Protein AF-A0A9N9KIG9-F1 (afdb_monomer_lite)

pLDDT: mean 90.14, std 8.78, range [49.25, 97.06]

Secondary structure (DSSP, 8-state):
----SHHHHHHHHHHHHTSHHHHHHHTTS-EEEEE-HHHHHHHHHHHHHHHHHGGGG-S-GGGGGEEEEE--

Structure (mmCIF, N/CA/C/O backbone):
data_AF-A0A9N9KIG9-F1
#
_entry.id   AF-A0A9N9KIG9-F1
#
loop_
_atom_site.group_PDB
_atom_site.id
_atom_site.type_symbol
_atom_site.label_atom_id
_atom_site.label_alt_id
_atom_site.label_comp_id
_atom_site.label_asym_id
_atom_site.label_entity_id
_atom_site.label_seq_id
_atom_site.pdbx_PDB_ins_code
_atom_site.Cartn_x
_atom_site.Cartn_y
_atom_site.Cartn_z
_atom_site.occupancy
_atom_site.B_iso_or_equiv
_atom_site.auth_seq_id
_atom_site.auth_comp_id
_atom_site.auth_asym_id
_atom_site.auth_atom_id
_atom_site.pdbx_PDB_model_num
ATOM 1 N N . GLU A 1 1 ? 12.834 4.588 -14.954 1.00 49.25 1 GLU A N 1
ATOM 2 C CA . GLU A 1 1 ? 13.692 4.609 -13.752 1.00 49.25 1 GLU A CA 1
ATOM 3 C C . GLU A 1 1 ? 13.357 3.401 -12.900 1.00 49.25 1 GLU A C 1
ATOM 5 O O . GLU A 1 1 ? 12.201 2.991 -12.892 1.00 49.25 1 GLU A O 1
ATOM 10 N N . PHE A 1 2 ? 14.354 2.782 -12.273 1.00 60.94 2 PHE A N 1
ATOM 11 C CA . PHE A 1 2 ? 14.108 1.707 -11.317 1.00 60.94 2 PHE A CA 1
ATOM 12 C C . PHE A 1 2 ? 13.622 2.343 -10.012 1.00 60.94 2 PHE A C 1
ATOM 14 O O . PHE A 1 2 ? 14.241 3.278 -9.518 1.00 60.94 2 PHE A O 1
ATOM 21 N N . LEU A 1 3 ? 12.495 1.871 -9.484 1.00 68.56 3 LEU A N 1
ATOM 22 C CA . LEU A 1 3 ? 11.966 2.330 -8.203 1.00 68.56 3 LEU A CA 1
ATOM 23 C C . LEU A 1 3 ? 12.797 1.670 -7.087 1.00 68.56 3 LEU A C 1
ATOM 25 O O . LEU A 1 3 ? 12.897 0.440 -7.016 1.00 68.56 3 LEU A O 1
ATOM 29 N N . HIS A 1 4 ? 13.419 2.473 -6.230 1.00 81.31 4 HIS A N 1
ATOM 30 C CA . HIS A 1 4 ? 14.384 2.046 -5.214 1.00 81.31 4 HIS A CA 1
ATOM 31 C C . HIS A 1 4 ? 13.936 2.335 -3.773 1.00 81.31 4 HIS A C 1
ATOM 33 O O . HIS A 1 4 ? 14.546 1.824 -2.832 1.00 81.31 4 HIS A O 1
ATOM 39 N N . SER A 1 5 ? 12.878 3.126 -3.571 1.00 89.56 5 SER A N 1
ATOM 40 C CA . SER A 1 5 ? 12.379 3.492 -2.242 1.00 89.56 5 SER A CA 1
ATOM 41 C C . SER A 1 5 ? 10.873 3.288 -2.076 1.00 89.56 5 SER A C 1
ATOM 43 O O . SER A 1 5 ? 10.108 3.254 -3.036 1.00 89.56 5 SER A O 1
ATOM 45 N N . THR A 1 6 ? 10.418 3.191 -0.821 1.00 90.31 6 THR A N 1
ATOM 46 C CA . THR A 1 6 ? 8.984 3.055 -0.510 1.00 90.31 6 THR A CA 1
ATOM 47 C C . THR A 1 6 ? 8.172 4.221 -1.063 1.00 90.31 6 THR A C 1
ATOM 49 O O . THR A 1 6 ? 7.074 4.010 -1.566 1.00 90.31 6 THR A O 1
ATOM 52 N N . GLU A 1 7 ? 8.712 5.436 -0.987 1.00 91.81 7 GLU A N 1
ATOM 53 C CA . GLU A 1 7 ? 8.051 6.640 -1.482 1.00 91.81 7 GLU A CA 1
ATOM 54 C C . GLU A 1 7 ? 7.845 6.587 -2.997 1.00 91.81 7 GLU A C 1
ATOM 56 O O . GLU A 1 7 ? 6.748 6.860 -3.476 1.00 91.81 7 GLU A O 1
ATOM 61 N N . GLU A 1 8 ? 8.858 6.155 -3.747 1.00 91.75 8 GLU A N 1
ATOM 62 C CA . GLU A 1 8 ? 8.771 6.015 -5.202 1.00 91.75 8 GLU A CA 1
ATOM 63 C C . GLU A 1 8 ? 7.708 4.987 -5.612 1.00 91.75 8 GLU A C 1
ATOM 65 O O . GLU A 1 8 ? 6.897 5.271 -6.492 1.00 91.75 8 GLU A O 1
ATOM 70 N N . TYR A 1 9 ? 7.636 3.831 -4.940 1.00 90.81 9 TYR A N 1
ATOM 71 C CA . TYR A 1 9 ? 6.582 2.839 -5.203 1.00 90.81 9 TYR A CA 1
ATOM 72 C C . TYR A 1 9 ? 5.183 3.351 -4.840 1.00 90.81 9 TYR A C 1
ATOM 74 O O . TYR A 1 9 ? 4.229 3.111 -5.579 1.00 90.81 9 TYR A O 1
ATOM 82 N N . VAL A 1 10 ? 5.043 4.072 -3.723 1.00 91.75 10 VAL A N 1
ATOM 83 C CA . VAL A 1 10 ? 3.765 4.693 -3.342 1.00 91.75 10 VAL A CA 1
ATOM 84 C C . VAL A 1 10 ? 3.355 5.743 -4.373 1.00 91.75 10 VAL A C 1
ATOM 86 O O . VAL A 1 10 ? 2.199 5.764 -4.785 1.00 91.75 10 VAL A O 1
ATOM 89 N N . ASN A 1 11 ? 4.284 6.581 -4.831 1.00 92.06 11 ASN A N 1
ATOM 90 C CA . ASN A 1 11 ? 4.017 7.592 -5.851 1.00 92.06 11 ASN A CA 1
ATOM 91 C C . ASN A 1 11 ? 3.670 6.960 -7.206 1.00 92.06 11 ASN A C 1
ATOM 93 O O . ASN A 1 11 ? 2.758 7.436 -7.876 1.00 92.06 11 ASN A O 1
ATOM 97 N N . ALA A 1 12 ? 4.310 5.850 -7.579 1.00 90.25 12 ALA A N 1
ATOM 98 C CA . ALA A 1 12 ? 3.934 5.086 -8.766 1.0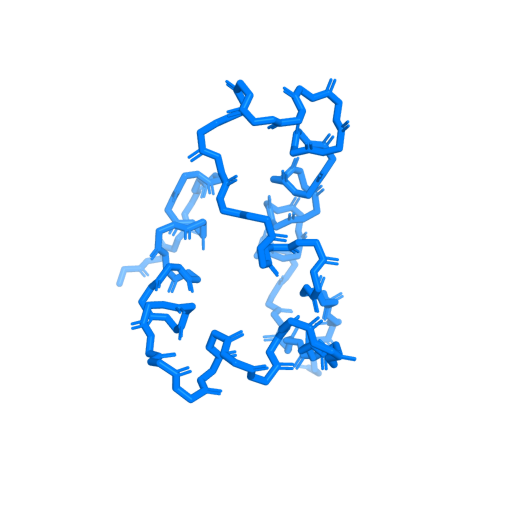0 90.25 12 ALA A CA 1
ATOM 99 C C . ALA A 1 12 ? 2.491 4.556 -8.674 1.00 90.25 12 ALA A C 1
ATOM 101 O O . ALA A 1 12 ? 1.729 4.667 -9.631 1.00 90.25 12 ALA A O 1
ATOM 102 N N . LEU A 1 13 ? 2.089 4.030 -7.510 1.00 90.44 13 LEU A N 1
ATOM 103 C CA . LEU A 1 13 ? 0.715 3.573 -7.275 1.00 90.44 13 LEU A CA 1
ATOM 104 C C . LEU A 1 13 ? -0.300 4.720 -7.241 1.00 90.44 13 LEU A C 1
ATOM 106 O O . LEU A 1 13 ? -1.432 4.518 -7.674 1.00 90.44 13 LEU A O 1
ATOM 110 N N . LYS A 1 14 ? 0.084 5.915 -6.776 1.00 91.44 14 LYS A N 1
ATOM 111 C CA . LYS A 1 14 ? -0.797 7.095 -6.794 1.00 91.44 14 LYS A CA 1
ATOM 112 C C . LYS A 1 14 ? -1.284 7.423 -8.201 1.00 91.44 14 LYS A C 1
ATOM 114 O O . LYS A 1 14 ? -2.469 7.663 -8.360 1.00 91.44 14 LYS A O 1
ATOM 119 N N . PHE A 1 15 ? -0.433 7.312 -9.225 1.00 90.62 15 PHE A N 1
ATOM 120 C CA . PHE A 1 15 ? -0.867 7.531 -10.612 1.00 90.62 15 PHE A CA 1
ATOM 121 C C . PHE A 1 15 ? -2.028 6.627 -11.040 1.00 90.62 15 PHE A C 1
ATOM 123 O O . PHE A 1 15 ? -2.849 7.044 -11.849 1.00 90.62 15 PHE A O 1
ATOM 130 N N . LEU A 1 16 ? -2.095 5.400 -10.516 1.00 89.31 16 LEU A N 1
ATOM 131 C CA . LEU A 1 16 ? -3.223 4.502 -10.749 1.00 89.31 16 LEU A CA 1
ATOM 132 C C . LEU A 1 16 ? -4.415 4.871 -9.860 1.00 89.31 16 LEU A C 1
ATOM 134 O O . LEU A 1 16 ? -5.536 4.919 -10.348 1.00 89.31 16 LEU A O 1
ATOM 138 N N . ILE A 1 17 ? -4.177 5.114 -8.569 1.00 90.69 17 ILE A N 1
ATOM 139 C CA . ILE A 1 17 ? -5.227 5.407 -7.582 1.00 90.69 17 ILE A CA 1
ATOM 140 C C . ILE A 1 17 ? -5.968 6.708 -7.912 1.00 90.69 17 ILE A C 1
ATOM 142 O O . ILE A 1 17 ? -7.171 6.778 -7.695 1.00 90.69 17 ILE A O 1
ATOM 146 N N . ASP A 1 18 ? -5.279 7.708 -8.459 1.00 92.12 18 ASP A N 1
ATOM 147 C CA . ASP A 1 18 ? -5.856 9.010 -8.805 1.00 92.12 18 ASP A CA 1
ATOM 148 C C . ASP A 1 18 ? -6.761 8.947 -10.054 1.00 92.12 18 ASP A C 1
ATOM 150 O O . ASP A 1 18 ? -7.446 9.921 -10.374 1.00 92.12 18 ASP A O 1
ATOM 154 N N . VAL A 1 19 ? -6.802 7.810 -10.763 1.00 94.00 19 VAL A N 1
ATOM 155 C CA . VAL A 1 19 ? -7.790 7.564 -11.822 1.00 94.00 19 VAL A CA 1
ATOM 156 C C . VAL A 1 19 ? -9.152 7.311 -11.162 1.00 94.00 19 VAL A C 1
ATOM 158 O O . VAL A 1 19 ? -9.278 6.324 -10.435 1.00 94.00 19 VAL A O 1
ATOM 161 N N . PRO A 1 20 ? -10.192 8.129 -11.420 1.00 92.88 20 PRO A N 1
ATOM 162 C CA . PRO A 1 20 ? -11.470 8.041 -10.706 1.00 92.88 20 PRO A CA 1
ATOM 163 C C . PRO A 1 20 ? -12.115 6.651 -10.733 1.00 92.88 20 PRO A C 1
ATOM 165 O O . PRO A 1 20 ? -12.675 6.193 -9.738 1.00 92.88 20 PRO A O 1
ATOM 168 N N . GLU A 1 21 ? -12.024 5.950 -11.862 1.00 94.00 21 GLU A N 1
ATOM 169 C CA . GLU A 1 21 ? -12.553 4.598 -12.028 1.00 94.00 21 GLU A CA 1
ATOM 170 C C . GLU A 1 21 ? -11.792 3.579 -11.177 1.00 94.00 21 GLU A C 1
ATOM 172 O O . GLU A 1 21 ? -12.406 2.692 -10.580 1.00 94.00 21 GLU A O 1
ATOM 177 N N . ALA A 1 22 ? -10.467 3.710 -11.096 1.00 91.62 22 ALA A N 1
ATOM 178 C CA . ALA A 1 22 ? -9.632 2.849 -10.269 1.00 91.62 22 ALA A CA 1
ATOM 179 C C . ALA A 1 22 ? -9.857 3.143 -8.783 1.00 91.62 22 ALA A C 1
ATOM 181 O O . ALA A 1 22 ? -10.025 2.213 -7.997 1.00 91.62 22 ALA A O 1
ATOM 182 N N . GLU A 1 23 ? -9.949 4.419 -8.408 1.00 93.06 23 GLU A N 1
ATOM 183 C CA . GLU A 1 23 ? -10.289 4.839 -7.051 1.00 93.06 23 GLU A CA 1
ATOM 184 C C . GLU A 1 23 ? -11.630 4.234 -6.613 1.00 93.06 23 GLU A C 1
ATOM 186 O O . GLU A 1 23 ? -11.718 3.586 -5.568 1.00 93.06 23 GLU A O 1
ATOM 191 N N . ALA A 1 24 ? -12.669 4.387 -7.442 1.00 93.94 24 ALA A N 1
ATOM 192 C CA . ALA A 1 24 ? -14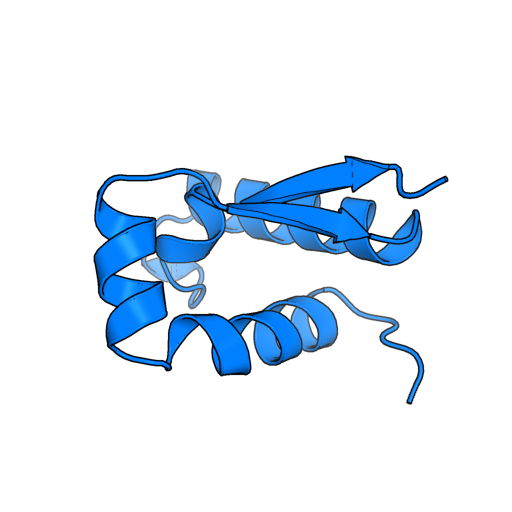.004 3.861 -7.181 1.00 93.94 24 ALA A CA 1
ATOM 193 C C . ALA A 1 24 ? -14.018 2.329 -7.100 1.00 93.94 24 ALA A C 1
ATOM 195 O O . ALA A 1 24 ? -14.671 1.767 -6.218 1.00 93.94 24 ALA A O 1
ATOM 196 N N . TYR A 1 25 ? -13.273 1.651 -7.978 1.00 93.88 25 TYR A N 1
ATOM 197 C CA . TYR A 1 25 ? -13.099 0.201 -7.932 1.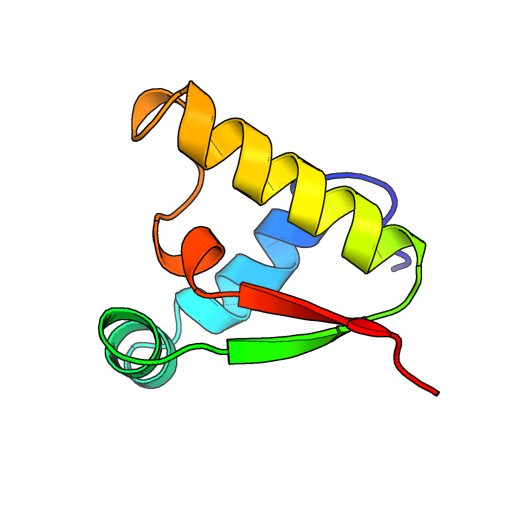00 93.88 25 TYR A CA 1
ATOM 198 C C . TYR A 1 25 ? -12.469 -0.236 -6.601 1.00 93.88 25 TYR A C 1
ATOM 200 O O . TYR A 1 25 ? -13.015 -1.091 -5.899 1.00 93.88 25 TYR A O 1
ATOM 208 N N . MET A 1 26 ? -11.365 0.402 -6.208 1.00 93.25 26 ME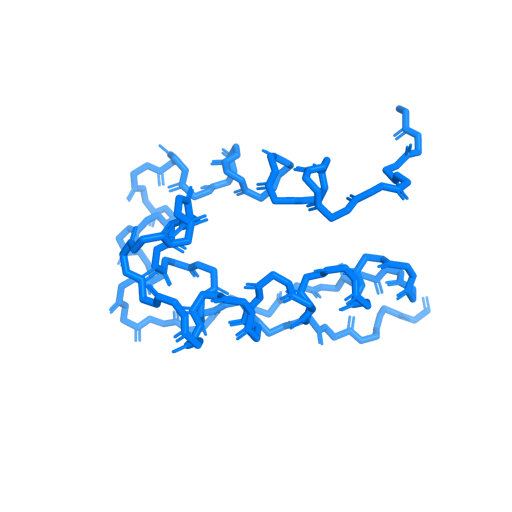T A N 1
ATOM 209 C CA . MET A 1 26 ? -10.593 0.049 -5.013 1.00 93.25 26 MET A CA 1
ATOM 210 C C . MET A 1 26 ? -11.318 0.350 -3.697 1.00 93.25 26 MET A C 1
ATOM 212 O O . MET A 1 26 ? -10.952 -0.218 -2.678 1.00 93.25 26 MET A O 1
ATOM 216 N N . ARG A 1 27 ? -12.378 1.170 -3.688 1.00 90.62 27 ARG A N 1
ATOM 217 C CA . ARG A 1 27 ? -13.227 1.368 -2.493 1.00 90.62 27 ARG A CA 1
ATOM 218 C C . ARG A 1 27 ? -14.013 0.124 -2.079 1.00 90.62 27 ARG A C 1
ATOM 220 O O . ARG A 1 27 ? -14.494 0.059 -0.953 1.00 90.62 27 ARG A O 1
ATOM 227 N N . THR A 1 28 ? -14.218 -0.827 -2.990 1.00 92.25 28 THR A N 1
ATOM 228 C CA . THR A 1 28 ? -15.011 -2.039 -2.707 1.00 92.25 28 THR A CA 1
ATOM 229 C C . THR A 1 28 ? -14.302 -3.332 -3.081 1.00 92.25 28 THR A C 1
ATOM 231 O O . THR A 1 28 ? -14.703 -4.397 -2.616 1.00 92.25 28 THR A O 1
ATOM 234 N N . GLN A 1 29 ? -13.268 -3.254 -3.921 1.00 95.00 29 GLN A N 1
ATOM 235 C CA . GLN A 1 29 ? -12.567 -4.404 -4.474 1.00 95.00 29 GLN A CA 1
ATOM 236 C C . GLN A 1 29 ? -11.074 -4.360 -4.162 1.00 95.00 29 GLN A C 1
ATOM 238 O O . GLN A 1 29 ? -10.484 -3.309 -3.927 1.00 95.00 29 GLN A O 1
ATOM 243 N N . VAL A 1 30 ? -10.451 -5.534 -4.227 1.00 92.69 30 VAL A N 1
ATOM 244 C CA . VAL A 1 30 ? -9.001 -5.691 -4.115 1.00 92.69 30 VAL A CA 1
ATOM 245 C C . VAL A 1 30 ? -8.356 -5.571 -5.496 1.00 92.69 30 VAL A C 1
ATOM 247 O O . VAL A 1 30 ? -8.833 -6.146 -6.478 1.00 92.69 30 VAL A O 1
ATOM 250 N N . PHE A 1 31 ? -7.237 -4.854 -5.564 1.00 91.81 31 PHE A N 1
ATOM 251 C CA . PHE A 1 31 ? -6.372 -4.782 -6.735 1.00 91.81 31 PHE A CA 1
ATOM 252 C C . PHE A 1 31 ? -5.178 -5.724 -6.557 1.00 91.81 31 PHE A C 1
ATOM 254 O O . PHE A 1 31 ? -4.304 -5.496 -5.718 1.00 91.81 31 PHE A O 1
ATOM 261 N N . ILE A 1 32 ? -5.139 -6.800 -7.341 1.00 90.25 32 ILE A N 1
ATOM 262 C CA . ILE A 1 32 ? -4.013 -7.738 -7.347 1.00 90.25 32 ILE A CA 1
ATOM 263 C C . ILE A 1 32 ? -2.942 -7.178 -8.281 1.00 90.25 32 ILE A C 1
ATOM 265 O O . ILE A 1 32 ? -3.169 -7.063 -9.484 1.00 90.25 32 ILE A O 1
ATOM 269 N N . ALA A 1 33 ? -1.779 -6.842 -7.728 1.00 89.25 33 ALA A N 1
ATOM 270 C CA . ALA A 1 33 ? -0.689 -6.217 -8.465 1.00 89.25 33 ALA A CA 1
ATOM 271 C C . ALA A 1 33 ? 0.501 -7.182 -8.594 1.00 89.25 33 ALA A C 1
ATOM 273 O O . ALA A 1 33 ? 1.177 -7.445 -7.591 1.00 89.25 33 ALA A O 1
ATOM 274 N N . PRO A 1 34 ? 0.787 -7.708 -9.799 1.00 89.12 34 PRO A N 1
ATOM 275 C CA . PRO A 1 34 ? 2.035 -8.410 -10.068 1.00 89.12 34 PRO A CA 1
ATOM 276 C C . PRO A 1 34 ? 3.207 -7.441 -9.911 1.00 89.12 34 PRO A C 1
ATOM 278 O O . PRO A 1 34 ? 3.225 -6.378 -10.532 1.00 89.12 34 PRO A O 1
ATOM 281 N N . MET A 1 35 ? 4.171 -7.791 -9.064 1.00 88.38 35 MET A N 1
ATOM 282 C CA . MET A 1 35 ? 5.324 -6.940 -8.771 1.00 88.38 35 MET A CA 1
ATOM 283 C C . MET A 1 35 ? 6.593 -7.772 -8.601 1.00 88.38 35 MET A C 1
ATOM 285 O O . MET A 1 35 ? 6.554 -8.928 -8.165 1.00 88.38 35 MET A O 1
ATOM 289 N N . ASP A 1 36 ? 7.733 -7.153 -8.892 1.00 89.25 36 ASP A N 1
ATOM 290 C CA . ASP A 1 36 ? 9.036 -7.693 -8.529 1.00 89.25 36 ASP A CA 1
ATOM 291 C C . ASP A 1 36 ? 9.209 -7.738 -6.999 1.00 89.25 36 ASP A C 1
ATOM 293 O O . ASP A 1 36 ? 8.429 -7.166 -6.230 1.00 89.25 36 ASP A O 1
ATOM 297 N N . TYR A 1 37 ? 10.217 -8.469 -6.522 1.00 88.94 37 TYR A N 1
ATOM 298 C CA . TYR A 1 37 ? 10.431 -8.619 -5.080 1.00 88.94 37 TYR A CA 1
ATOM 299 C C . TYR A 1 37 ? 10.644 -7.273 -4.349 1.00 88.94 37 TYR A C 1
ATOM 301 O O . TYR A 1 37 ? 10.016 -7.072 -3.302 1.00 88.94 37 TYR A O 1
ATOM 309 N N . PRO A 1 38 ? 11.452 -6.322 -4.869 1.00 90.44 38 PRO A N 1
ATOM 310 C CA . PRO A 1 38 ? 11.557 -4.985 -4.287 1.00 90.44 38 PRO A CA 1
ATOM 311 C C . PRO A 1 38 ? 10.211 -4.260 -4.187 1.00 90.44 38 PRO A C 1
ATOM 313 O O . PRO A 1 38 ? 9.867 -3.785 -3.099 1.00 90.44 38 PRO A O 1
ATOM 316 N N . GLY A 1 39 ? 9.414 -4.229 -5.259 1.00 91.38 39 GLY A N 1
ATOM 317 C CA . GLY A 1 39 ? 8.101 -3.592 -5.250 1.00 91.38 39 GLY A CA 1
ATOM 318 C C . GLY A 1 39 ? 7.169 -4.196 -4.211 1.00 91.38 39 GLY A C 1
ATOM 319 O O . GLY A 1 39 ? 6.574 -3.466 -3.416 1.00 91.38 39 GLY A O 1
ATOM 320 N N . GLN A 1 40 ? 7.131 -5.526 -4.103 1.00 91.62 40 GLN A N 1
ATOM 321 C CA . GLN A 1 40 ? 6.344 -6.199 -3.067 1.00 91.62 40 GLN A CA 1
ATOM 322 C C . GLN A 1 40 ? 6.778 -5.795 -1.654 1.00 91.62 40 GLN A C 1
ATOM 324 O O . GLN A 1 40 ? 5.929 -5.520 -0.801 1.00 91.62 40 GLN A O 1
ATOM 329 N N . LEU A 1 41 ? 8.087 -5.750 -1.387 1.00 93.00 41 LEU A N 1
ATOM 330 C CA . LEU A 1 41 ? 8.620 -5.378 -0.077 1.00 93.00 41 LEU A CA 1
ATOM 331 C C . LEU A 1 41 ? 8.236 -3.939 0.291 1.00 93.00 41 LEU A C 1
ATOM 333 O O . LEU A 1 41 ? 7.774 -3.683 1.406 1.00 93.00 41 LEU A O 1
ATOM 337 N N . HIS A 1 42 ? 8.417 -3.004 -0.638 1.00 94.88 42 HIS A N 1
ATOM 338 C CA . HIS A 1 42 ? 8.137 -1.590 -0.418 1.00 94.88 42 HIS A CA 1
ATOM 339 C C . HIS A 1 42 ? 6.639 -1.306 -0.272 1.00 94.88 42 HIS A C 1
ATOM 341 O O . HIS A 1 42 ? 6.247 -0.607 0.664 1.00 94.88 42 HIS A O 1
ATOM 347 N N . VAL A 1 43 ? 5.787 -1.922 -1.0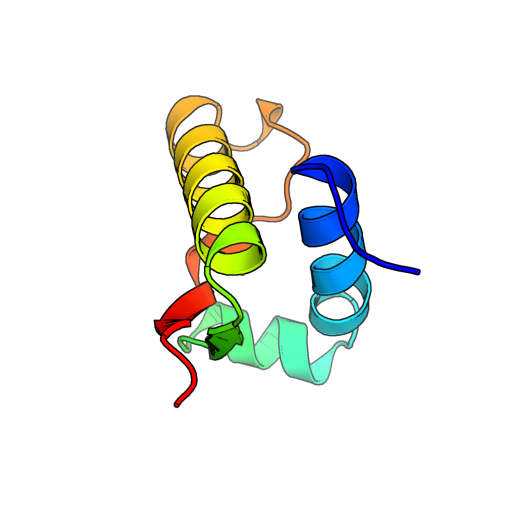92 1.00 94.00 43 VAL A N 1
ATOM 348 C CA . VAL A 1 43 ? 4.328 -1.784 -0.969 1.00 94.00 43 VAL A CA 1
ATOM 349 C C . VAL A 1 43 ? 3.825 -2.388 0.344 1.00 94.00 43 VAL A C 1
ATOM 351 O O . VAL A 1 43 ? 3.061 -1.741 1.056 1.00 94.00 43 VAL A O 1
ATOM 354 N N . ARG A 1 44 ? 4.319 -3.564 0.762 1.00 95.12 44 ARG A N 1
ATOM 355 C CA . ARG A 1 44 ? 3.970 -4.145 2.077 1.00 95.12 44 ARG A CA 1
ATOM 356 C C . ARG A 1 44 ? 4.393 -3.255 3.244 1.00 95.12 44 ARG A C 1
ATOM 358 O O . ARG A 1 44 ? 3.660 -3.150 4.231 1.00 95.12 44 ARG A O 1
ATOM 365 N N . ARG A 1 45 ? 5.553 -2.594 3.148 1.00 95.62 45 ARG A N 1
ATOM 366 C CA . ARG A 1 45 ? 5.987 -1.592 4.137 1.00 95.62 45 ARG A CA 1
ATOM 367 C C . ARG A 1 45 ? 5.035 -0.400 4.178 1.00 95.62 45 ARG A C 1
ATOM 369 O O . ARG A 1 45 ? 4.647 -0.002 5.271 1.00 95.62 45 ARG A O 1
ATOM 376 N N . ALA A 1 46 ? 4.632 0.122 3.022 1.00 95.81 46 ALA A N 1
ATOM 377 C CA . ALA A 1 46 ? 3.686 1.230 2.927 1.00 95.81 46 ALA A CA 1
ATOM 378 C C . ALA A 1 46 ? 2.313 0.872 3.524 1.00 95.81 46 ALA A C 1
ATOM 380 O O . ALA A 1 46 ? 1.796 1.623 4.346 1.00 95.81 46 ALA A O 1
ATOM 381 N N . ILE A 1 47 ? 1.779 -0.314 3.208 1.00 95.62 47 ILE A N 1
ATOM 382 C CA . ILE A 1 47 ? 0.543 -0.851 3.804 1.00 95.62 47 ILE A CA 1
ATOM 383 C C . ILE A 1 47 ? 0.674 -0.935 5.327 1.00 95.62 47 ILE A C 1
ATOM 385 O O . ILE A 1 47 ? -0.169 -0.429 6.060 1.00 95.62 47 ILE A O 1
ATOM 389 N N . THR A 1 48 ? 1.768 -1.520 5.822 1.00 96.81 48 THR A N 1
ATOM 390 C CA . THR A 1 48 ? 2.011 -1.650 7.268 1.00 96.81 48 THR A CA 1
ATOM 391 C C . THR A 1 48 ? 2.088 -0.282 7.949 1.00 96.81 48 THR A C 1
ATOM 393 O O . THR A 1 48 ? 1.564 -0.104 9.047 1.00 96.81 48 THR A O 1
ATOM 396 N N . HIS A 1 49 ? 2.735 0.692 7.307 1.00 96.12 49 HIS A N 1
ATOM 397 C CA . HIS A 1 49 ? 2.827 2.065 7.794 1.00 96.12 49 HIS A CA 1
ATOM 398 C C . HIS A 1 49 ? 1.452 2.748 7.830 1.00 96.12 49 HIS A C 1
ATOM 400 O O . HIS A 1 49 ? 1.105 3.352 8.843 1.00 96.12 49 HIS A O 1
ATOM 406 N N . ARG A 1 50 ? 0.635 2.577 6.779 1.00 96.19 50 ARG A N 1
ATOM 407 C CA . ARG A 1 50 ? -0.744 3.086 6.706 1.00 96.19 50 ARG A CA 1
ATOM 408 C C . ARG A 1 50 ? -1.655 2.481 7.773 1.00 96.19 50 ARG A C 1
ATOM 410 O O . ARG A 1 50 ? -2.457 3.209 8.342 1.00 96.19 50 ARG A O 1
ATOM 417 N N . ILE A 1 51 ? -1.520 1.189 8.074 1.00 96.62 51 ILE A N 1
ATOM 418 C CA . ILE A 1 51 ? -2.285 0.529 9.147 1.00 96.62 51 ILE A CA 1
ATOM 419 C C . ILE A 1 51 ? -1.893 1.086 10.520 1.00 96.62 51 ILE A C 1
ATOM 421 O O . ILE A 1 51 ? -2.751 1.305 11.362 1.00 96.62 51 ILE A O 1
ATOM 425 N N . LYS A 1 52 ? -0.596 1.310 10.761 1.00 97.06 52 LYS A N 1
ATOM 426 C CA . LYS A 1 52 ? -0.098 1.749 12.075 1.00 97.06 52 LYS A CA 1
ATOM 427 C C . LYS A 1 52 ? -0.384 3.212 12.390 1.00 97.06 52 LYS A C 1
ATOM 429 O O . LYS A 1 52 ? -0.586 3.541 13.552 1.00 97.06 52 LYS A O 1
ATOM 434 N N . LEU A 1 53 ? -0.289 4.077 11.386 1.00 96.44 53 LEU A N 1
ATOM 435 C CA . LEU A 1 53 ? -0.390 5.528 11.555 1.00 96.44 53 LEU A CA 1
ATOM 436 C C . LEU A 1 53 ? -1.714 6.098 11.046 1.00 96.44 53 LEU A C 1
ATOM 438 O O . LEU A 1 53 ? -1.951 7.297 11.176 1.00 96.44 53 LEU A O 1
ATOM 442 N N . GLU A 1 54 ? -2.560 5.262 10.452 1.00 94.69 54 GLU A N 1
ATOM 443 C CA . GLU A 1 54 ? -3.828 5.668 9.863 1.00 94.69 54 GLU A CA 1
ATOM 444 C C . GLU A 1 54 ? -3.640 6.884 8.926 1.00 94.69 54 GLU A C 1
ATOM 446 O O . GLU A 1 54 ? -2.728 6.900 8.086 1.00 94.69 54 GLU A O 1
ATOM 451 N N . ASP A 1 55 ? -4.480 7.908 9.057 1.00 92.81 55 ASP A N 1
ATOM 452 C CA . ASP A 1 55 ? -4.457 9.102 8.207 1.00 92.81 55 ASP A CA 1
ATOM 453 C C . ASP A 1 55 ? -3.182 9.939 8.396 1.00 92.81 55 ASP A C 1
ATOM 455 O O . ASP A 1 55 ? -2.754 10.639 7.478 1.00 92.81 55 ASP A O 1
ATOM 459 N N . SER A 1 56 ? -2.497 9.811 9.542 1.00 93.69 56 SER A N 1
ATOM 460 C CA . SER A 1 56 ? -1.232 10.519 9.796 1.00 93.69 56 SER A CA 1
ATOM 461 C C . SER A 1 56 ? -0.052 9.983 8.976 1.00 93.69 56 SER A C 1
ATOM 463 O O . SER A 1 56 ? 1.002 10.612 8.918 1.00 93.69 56 SER A O 1
ATOM 465 N N . SER A 1 57 ? -0.225 8.846 8.295 1.00 91.81 57 SER A N 1
ATOM 466 C CA . SER A 1 57 ? 0.799 8.272 7.417 1.00 91.81 57 SER A CA 1
ATOM 467 C C . SER A 1 57 ? 1.072 9.089 6.148 1.00 91.81 57 SER A C 1
ATOM 469 O O . SER A 1 57 ? 2.116 8.887 5.530 1.00 91.81 57 SER A O 1
ATOM 471 N N . GLY A 1 58 ? 0.135 9.945 5.716 1.00 91.94 58 GLY A N 1
ATOM 472 C CA . GLY A 1 58 ? 0.201 10.638 4.420 1.00 91.94 58 GLY A CA 1
ATOM 473 C C . GLY A 1 58 ? 0.047 9.718 3.197 1.00 91.94 58 GLY A C 1
ATOM 474 O O . GLY A 1 58 ? 0.270 10.150 2.064 1.00 91.94 58 GLY A O 1
ATOM 475 N N . ILE A 1 59 ? -0.318 8.448 3.408 1.00 93.00 59 ILE A N 1
ATOM 476 C CA . ILE A 1 59 ? -0.536 7.451 2.356 1.00 93.00 59 ILE A CA 1
ATOM 477 C C . ILE A 1 59 ? -2.044 7.267 2.151 1.00 93.00 59 ILE A C 1
ATOM 479 O O . ILE A 1 59 ? -2.805 7.136 3.110 1.00 93.00 59 ILE A O 1
ATOM 483 N N . LEU A 1 60 ? -2.471 7.233 0.889 1.00 92.81 60 LEU A N 1
ATOM 484 C CA . LEU A 1 60 ? -3.868 7.022 0.511 1.00 92.81 60 LEU A CA 1
ATOM 485 C C . LEU A 1 60 ? -4.398 5.679 1.039 1.00 92.81 60 LEU A C 1
ATOM 487 O O . LEU A 1 60 ? -3.700 4.665 0.992 1.00 92.81 60 LEU A O 1
ATOM 491 N N . GLU A 1 61 ? -5.639 5.664 1.527 1.00 94.50 61 GLU A N 1
ATOM 492 C CA . GLU A 1 61 ? -6.295 4.467 2.080 1.00 94.50 61 GLU A CA 1
ATOM 493 C C . GLU A 1 61 ? -6.416 3.335 1.050 1.00 94.50 61 GLU A C 1
ATOM 495 O O . GLU A 1 61 ? -6.315 2.157 1.387 1.00 94.50 61 GLU A O 1
ATOM 500 N N . GLN A 1 62 ? -6.538 3.683 -0.232 1.00 94.69 62 GLN A N 1
ATOM 501 C CA . GLN A 1 62 ? -6.622 2.751 -1.353 1.00 94.69 62 GLN A CA 1
ATOM 502 C C . GLN A 1 62 ? -5.424 1.791 -1.392 1.00 94.69 62 GLN A C 1
ATOM 504 O O . GLN A 1 62 ? -5.571 0.665 -1.857 1.00 94.69 62 GLN A O 1
ATOM 509 N N . ILE A 1 63 ? -4.265 2.155 -0.823 1.00 93.88 63 ILE A N 1
ATOM 510 C CA . ILE A 1 63 ? -3.123 1.235 -0.735 1.00 93.88 63 ILE A CA 1
ATOM 511 C C . ILE A 1 63 ? -3.444 -0.042 0.055 1.00 93.88 63 ILE A C 1
ATOM 513 O O . ILE A 1 63 ? -2.856 -1.086 -0.214 1.00 93.88 63 ILE A O 1
ATOM 517 N N . LEU A 1 64 ? -4.387 0.017 1.003 1.00 95.19 64 LEU A N 1
ATOM 518 C CA . LEU A 1 64 ? -4.820 -1.132 1.805 1.00 95.19 64 LEU A CA 1
ATOM 519 C C . LEU A 1 64 ? -5.553 -2.187 0.967 1.00 95.19 64 LEU A C 1
ATOM 521 O O . LEU A 1 64 ? -5.615 -3.350 1.356 1.00 95.19 64 LEU A O 1
ATOM 525 N N . HIS A 1 65 ? -6.059 -1.787 -0.198 1.00 95.25 65 HIS A N 1
ATOM 526 C CA . HIS A 1 65 ? -6.745 -2.652 -1.150 1.00 95.25 65 HIS A CA 1
ATOM 527 C C . HIS A 1 65 ? -5.790 -3.233 -2.201 1.00 95.25 65 HIS A C 1
ATOM 529 O O . HIS A 1 65 ? -6.221 -3.988 -3.070 1.00 95.25 65 HIS A O 1
ATOM 535 N N . VAL A 1 66 ? -4.493 -2.910 -2.140 1.00 94.12 66 VAL A N 1
ATOM 536 C CA . VAL A 1 66 ? -3.474 -3.481 -3.027 1.00 94.12 66 VAL A CA 1
ATOM 537 C C . VAL A 1 66 ? -2.935 -4.771 -2.422 1.00 94.12 66 VAL A C 1
ATOM 539 O O . VAL A 1 66 ? -2.368 -4.779 -1.330 1.00 94.12 66 VAL A O 1
ATOM 542 N N . VAL A 1 67 ? -3.039 -5.867 -3.171 1.00 93.75 67 VAL A N 1
ATOM 543 C CA . VAL A 1 67 ? -2.400 -7.140 -2.832 1.00 93.75 67 VAL A CA 1
ATOM 544 C C . VAL A 1 67 ? -1.212 -7.354 -3.769 1.00 93.75 67 VAL A C 1
ATOM 546 O O . VAL A 1 67 ? -1.406 -7.746 -4.923 1.00 93.75 67 VAL A O 1
ATOM 549 N N . PRO A 1 68 ? 0.024 -7.095 -3.299 1.00 91.88 68 PRO A N 1
ATOM 550 C CA . PRO A 1 68 ? 1.215 -7.365 -4.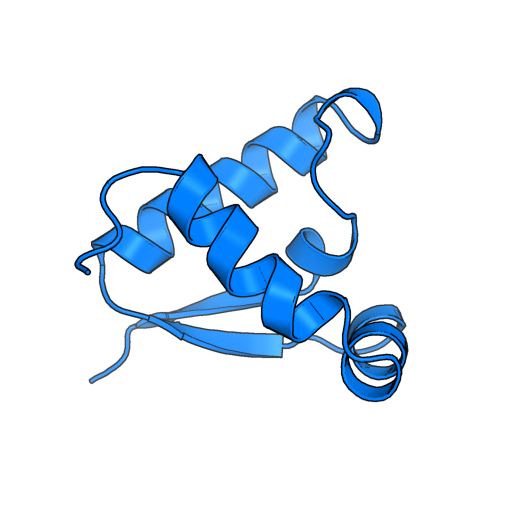086 1.00 91.88 68 PRO A CA 1
ATOM 551 C C . PRO A 1 68 ? 1.435 -8.880 -4.176 1.00 91.88 68 PRO A C 1
ATOM 553 O O . PRO A 1 68 ? 1.553 -9.568 -3.153 1.00 91.88 68 PRO A O 1
ATOM 556 N N . MET A 1 69 ? 1.491 -9.387 -5.406 1.00 90.00 69 MET A N 1
ATOM 557 C CA . MET A 1 69 ? 1.703 -10.797 -5.728 1.00 90.00 69 MET A CA 1
ATOM 558 C C . MET A 1 69 ? 3.024 -10.974 -6.482 1.00 90.00 69 MET A C 1
ATOM 560 O O . MET A 1 69 ? 3.423 -10.109 -7.263 1.00 90.00 69 MET A O 1
ATOM 564 N N . ILE A 1 70 ? 3.692 -12.107 -6.251 1.00 76.88 70 ILE A N 1
ATOM 565 C CA . ILE A 1 70 ? 4.879 -12.505 -7.012 1.00 76.88 70 ILE A CA 1
ATOM 566 C C . ILE A 1 70 ? 4.483 -12.661 -8.480 1.00 76.88 70 ILE A C 1
ATOM 568 O O . ILE A 1 70 ? 3.666 -13.520 -8.814 1.00 76.88 70 ILE A O 1
ATOM 572 N N . GLY A 1 71 ? 5.051 -11.807 -9.334 1.00 66.50 71 GLY A N 1
ATOM 573 C CA . GLY A 1 71 ? 5.056 -12.044 -10.773 1.00 66.50 71 GLY A CA 1
ATOM 574 C C . GLY A 1 71 ? 5.957 -13.243 -11.116 1.00 66.50 71 GLY A C 1
ATOM 575 O O . GLY A 1 71 ? 6.910 -13.488 -10.374 1.00 66.50 71 GLY A O 1
ATOM 576 N N . PRO A 1 72 ? 5.639 -14.012 -12.173 1.00 58.78 72 PRO A N 1
ATOM 577 C CA . PRO A 1 72 ? 6.478 -15.115 -12.647 1.00 58.78 72 PRO A CA 1
ATOM 578 C C . PRO A 1 72 ? 7.892 -14.673 -13.046 1.00 58.78 72 PRO A C 1
ATOM 580 O O . PRO A 1 72 ? 8.063 -13.497 -13.444 1.00 58.78 72 PRO A O 1
#

Radius of gyration: 11.56 Å; chains: 1; bounding box: 29×26×26 Å

Organism: NCBI:txid1348616

Foldseek 3Di:
DDDDALVSLLVVVVVQCVPVVSVVCLVVAADEDADDPNSQVSLVVLLVLCVVCPVNSVGDPSSVSYDYDHDD

Sequence (72 aa):
EFLHSTEEYVNALKFLIDVPEAEAYMRTQVFIAPMDYPGQLHVRRAITHRIKLEDSSGILEQILHVVPMIGP